Protein AF-W4KBK8-F1 (afdb_monomer_lite)

Structure (mmCIF, N/CA/C/O backbone):
data_AF-W4KBK8-F1
#
_entry.id   AF-W4KBK8-F1
#
loop_
_atom_site.group_PDB
_atom_site.id
_atom_site.type_symbol
_atom_site.label_atom_id
_atom_site.label_alt_id
_atom_site.label_comp_id
_atom_site.label_asym_id
_atom_si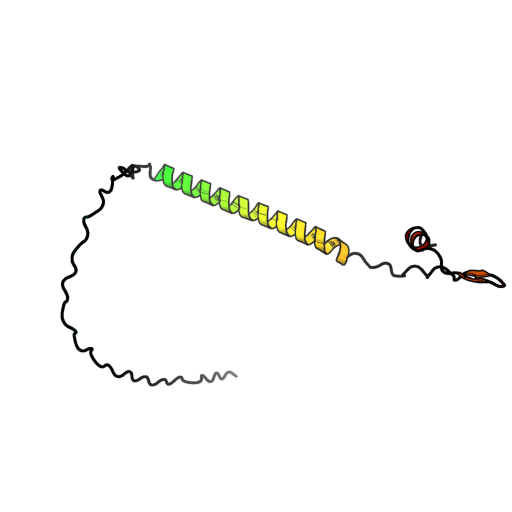te.label_entity_id
_atom_site.label_seq_id
_atom_site.pdbx_PDB_ins_code
_atom_site.Cartn_x
_atom_site.Cartn_y
_atom_site.Cartn_z
_atom_site.occupancy
_atom_site.B_iso_or_equiv
_atom_site.auth_seq_id
_atom_site.auth_comp_id
_atom_site.auth_asym_id
_atom_site.auth_atom_id
_atom_site.pdbx_PDB_model_num
ATOM 1 N N . MET A 1 1 ? 28.903 -45.517 12.005 1.00 37.31 1 MET A N 1
ATOM 2 C CA . MET A 1 1 ? 29.146 -46.141 10.687 1.00 37.31 1 MET A CA 1
ATOM 3 C C . MET A 1 1 ? 28.003 -45.748 9.761 1.00 37.31 1 MET A C 1
ATOM 5 O O . MET A 1 1 ? 26.885 -45.644 10.242 1.00 37.31 1 MET A O 1
ATOM 9 N N . SER A 1 2 ? 28.321 -45.433 8.504 1.00 48.19 2 SER A N 1
ATOM 10 C CA . SER A 1 2 ? 27.417 -44.955 7.443 1.00 48.19 2 SER A CA 1
ATOM 11 C C . SER A 1 2 ? 26.632 -46.106 6.807 1.00 48.19 2 SER A C 1
ATOM 13 O O . SER A 1 2 ? 27.195 -47.192 6.684 1.00 48.19 2 SER A O 1
ATOM 15 N N . SER A 1 3 ? 25.398 -45.864 6.353 1.00 46.97 3 SER A N 1
ATOM 16 C CA . SER A 1 3 ? 24.801 -46.549 5.194 1.00 46.97 3 SER A CA 1
ATOM 17 C C . SER A 1 3 ? 23.663 -45.703 4.619 1.00 46.97 3 SER A C 1
ATOM 19 O O . SER A 1 3 ? 22.635 -45.501 5.258 1.00 46.97 3 SER A O 1
ATOM 21 N N . ASN A 1 4 ? 23.905 -45.193 3.413 1.00 51.00 4 ASN A N 1
ATOM 22 C CA . ASN A 1 4 ? 22.912 -44.637 2.504 1.00 51.00 4 ASN A CA 1
ATOM 23 C C . ASN A 1 4 ? 22.228 -45.806 1.786 1.00 51.00 4 ASN A C 1
ATOM 25 O O . ASN A 1 4 ? 22.931 -46.703 1.324 1.00 51.00 4 ASN A O 1
ATOM 29 N N . GLU A 1 5 ? 20.911 -45.765 1.608 1.00 51.16 5 GLU A N 1
ATOM 30 C CA . GLU A 1 5 ? 20.229 -46.651 0.663 1.00 51.16 5 GLU A CA 1
ATOM 31 C C . GLU A 1 5 ? 19.308 -45.813 -0.229 1.00 51.16 5 GLU A C 1
ATOM 33 O O . GLU A 1 5 ? 18.367 -45.164 0.224 1.00 51.16 5 GLU A O 1
ATOM 38 N N . SER A 1 6 ? 19.682 -45.747 -1.504 1.00 52.47 6 SER A N 1
ATOM 39 C CA . SER A 1 6 ? 19.002 -45.035 -2.580 1.00 52.47 6 SER A CA 1
ATOM 40 C C . SER A 1 6 ? 17.890 -45.900 -3.169 1.00 52.47 6 SER A C 1
ATOM 42 O O . SER A 1 6 ? 18.150 -47.036 -3.566 1.00 52.47 6 SER A O 1
ATOM 44 N N . ILE A 1 7 ? 16.686 -45.352 -3.313 1.00 49.53 7 ILE A N 1
ATOM 45 C CA . ILE A 1 7 ? 15.580 -46.023 -4.005 1.00 49.53 7 ILE A CA 1
ATOM 46 C C . ILE A 1 7 ? 15.710 -45.743 -5.510 1.00 49.53 7 ILE A C 1
ATOM 48 O O . ILE A 1 7 ? 15.639 -44.595 -5.946 1.00 49.53 7 ILE A O 1
ATOM 52 N N . TYR A 1 8 ? 15.946 -46.802 -6.286 1.00 55.31 8 TYR A N 1
ATOM 53 C CA . TYR A 1 8 ? 16.040 -46.787 -7.748 1.00 55.31 8 TYR A CA 1
ATOM 54 C C . TYR A 1 8 ? 14.688 -46.453 -8.407 1.00 55.31 8 TYR A C 1
ATOM 56 O O . TYR A 1 8 ? 13.649 -46.992 -8.030 1.00 55.31 8 TYR A O 1
ATOM 64 N N . LEU A 1 9 ? 14.738 -45.589 -9.424 1.00 51.69 9 LEU A N 1
ATOM 65 C CA . LEU A 1 9 ? 13.655 -45.251 -10.355 1.00 51.69 9 LEU A CA 1
ATOM 66 C C . LEU A 1 9 ? 13.517 -46.325 -11.448 1.00 51.69 9 LEU A C 1
ATOM 68 O O . LEU A 1 9 ? 14.526 -46.820 -11.948 1.00 51.69 9 LEU A O 1
ATOM 72 N N . SER A 1 10 ? 12.293 -46.604 -11.901 1.00 41.91 10 SER A N 1
ATOM 73 C CA . SER A 1 10 ? 12.052 -47.224 -13.211 1.00 41.91 10 SER A CA 1
ATOM 74 C C . SER A 1 10 ? 10.708 -46.747 -13.774 1.00 41.91 10 SER A C 1
ATOM 76 O O . SER A 1 10 ? 9.669 -46.945 -13.146 1.00 41.91 10 SER A O 1
ATOM 78 N N . SER A 1 11 ? 10.754 -46.075 -14.928 1.00 54.38 11 SER A N 1
ATOM 79 C CA . SER A 1 11 ? 9.610 -45.550 -15.682 1.00 54.38 11 SER A CA 1
ATOM 80 C C . SER A 1 11 ? 9.618 -46.192 -17.068 1.00 54.38 11 SER A C 1
ATOM 82 O O . SER A 1 11 ? 10.661 -46.180 -17.720 1.00 54.38 11 SER A O 1
ATOM 84 N N . GLU A 1 12 ? 8.480 -46.704 -17.532 1.00 48.22 12 GLU A N 1
ATOM 85 C CA . GLU A 1 12 ? 8.320 -47.239 -18.889 1.00 48.22 12 GLU A CA 1
ATOM 86 C C . GLU A 1 12 ? 7.182 -46.487 -19.593 1.00 48.22 12 GLU A C 1
ATOM 88 O O . GLU A 1 12 ? 6.063 -46.423 -19.085 1.00 48.22 12 GLU A O 1
ATOM 93 N N . ASP A 1 13 ? 7.507 -45.860 -20.725 1.00 46.72 13 ASP A N 1
ATOM 94 C CA . ASP A 1 13 ? 6.678 -44.913 -21.475 1.00 46.72 13 ASP A CA 1
ATOM 95 C C . ASP A 1 13 ? 6.488 -45.453 -22.902 1.00 46.72 13 ASP A C 1
ATOM 97 O O . ASP A 1 13 ? 7.465 -45.764 -23.585 1.00 46.72 13 ASP A O 1
ATOM 101 N N . THR A 1 14 ? 5.243 -45.617 -23.359 1.00 44.94 14 THR A N 1
ATOM 102 C CA . THR A 1 14 ? 4.941 -46.074 -24.729 1.00 44.94 14 THR A CA 1
ATOM 103 C C . THR A 1 14 ? 3.816 -45.236 -25.338 1.00 44.94 14 THR A C 1
ATOM 105 O O . THR A 1 14 ? 2.634 -45.467 -25.096 1.00 44.94 14 THR A O 1
ATOM 108 N N . LEU A 1 15 ? 4.189 -44.251 -26.161 1.00 45.56 15 LEU A N 1
ATOM 109 C CA . LEU A 1 15 ? 3.269 -43.471 -26.994 1.00 45.56 15 LEU A CA 1
ATOM 110 C C . LEU A 1 15 ? 3.151 -44.104 -28.390 1.00 45.56 15 LEU A C 1
ATOM 112 O O . LEU A 1 15 ? 4.155 -44.340 -29.058 1.00 45.56 15 LEU A O 1
ATOM 116 N N . VAL A 1 16 ? 1.918 -44.364 -28.839 1.00 43.19 16 VAL A N 1
ATOM 117 C CA . VAL A 1 16 ? 1.602 -44.857 -30.192 1.00 43.19 16 VAL A CA 1
ATOM 118 C C . VAL A 1 16 ? 1.097 -43.695 -31.052 1.00 43.19 16 VAL A C 1
ATOM 120 O O . VAL A 1 16 ? 0.101 -43.057 -30.719 1.00 43.19 16 VAL A O 1
ATOM 123 N N . GLU A 1 17 ? 1.772 -43.447 -32.172 1.00 49.34 17 GLU A N 1
ATOM 124 C CA . GLU A 1 17 ? 1.491 -42.390 -33.151 1.00 49.34 17 GLU A CA 1
ATOM 125 C C . GLU A 1 17 ? 0.520 -42.892 -34.244 1.00 49.34 17 GLU A C 1
ATOM 127 O O . GLU A 1 17 ? 0.642 -44.023 -34.722 1.00 49.34 17 GLU A O 1
ATOM 132 N N . ARG A 1 18 ? -0.454 -42.071 -34.667 1.00 44.78 18 ARG A N 1
ATOM 133 C CA . ARG A 1 18 ? -1.256 -42.308 -35.887 1.00 44.78 18 ARG A CA 1
ATOM 134 C C . ARG A 1 18 ? -1.380 -41.013 -36.710 1.00 44.78 18 ARG A C 1
ATOM 136 O O . ARG A 1 18 ? -1.599 -39.966 -36.105 1.00 44.78 18 ARG A O 1
ATOM 143 N N . PRO A 1 19 ? -1.277 -41.067 -38.054 1.00 48.09 19 PRO A N 1
ATOM 144 C CA . PRO A 1 19 ? -1.304 -39.881 -38.916 1.00 48.09 19 PRO A CA 1
ATOM 145 C C . PRO A 1 19 ? -2.728 -39.471 -39.353 1.00 48.09 19 PRO A C 1
ATOM 147 O O . PRO A 1 19 ? -3.633 -40.303 -39.411 1.00 48.09 19 PRO A O 1
ATOM 150 N N . TYR A 1 20 ? -2.905 -38.176 -39.646 1.00 40.84 20 TYR A N 1
ATOM 151 C CA . TYR A 1 20 ? -4.163 -37.508 -40.022 1.00 40.84 20 TYR A CA 1
ATOM 152 C C . TYR A 1 20 ? -4.517 -37.695 -41.515 1.00 40.84 20 TYR A C 1
ATOM 154 O O . TYR A 1 20 ? -3.640 -37.599 -42.368 1.00 40.84 20 TYR A O 1
ATOM 162 N N . GLU A 1 21 ? -5.802 -37.903 -41.827 1.00 53.12 21 GLU A N 1
ATOM 163 C CA . GLU A 1 21 ? -6.367 -37.892 -43.192 1.00 53.12 21 GLU A CA 1
ATOM 164 C C . GLU A 1 21 ? -6.707 -36.447 -43.629 1.00 53.12 21 GLU A C 1
ATOM 166 O O . GLU A 1 21 ? -7.231 -35.655 -42.844 1.00 53.12 21 GLU A O 1
ATOM 171 N N . GLU A 1 22 ? -6.395 -36.102 -44.881 1.00 50.75 22 GLU A N 1
ATOM 172 C CA . GLU A 1 22 ? -6.391 -34.749 -45.464 1.00 50.75 22 GLU A CA 1
ATOM 173 C C . GLU A 1 22 ? -7.768 -34.364 -46.072 1.00 50.75 22 GLU A C 1
ATOM 175 O O . GLU A 1 22 ? -8.340 -35.118 -46.858 1.00 50.75 22 GLU A O 1
ATOM 180 N N . THR A 1 23 ? -8.327 -33.189 -45.734 1.00 50.38 23 THR A N 1
ATOM 181 C CA . THR A 1 23 ? -9.603 -32.660 -46.295 1.00 50.38 23 THR A CA 1
ATOM 182 C C . THR A 1 23 ? -9.401 -31.655 -47.448 1.00 50.38 23 THR A C 1
ATOM 184 O O . THR A 1 23 ? -8.433 -30.897 -47.416 1.00 50.38 23 THR A O 1
ATOM 187 N N . PRO A 1 24 ? -10.318 -31.580 -48.446 1.00 49.59 24 PRO A N 1
ATOM 188 C CA . PRO A 1 24 ? -10.090 -30.885 -49.718 1.00 49.59 24 PRO A CA 1
ATOM 189 C C . PRO A 1 24 ? -10.300 -29.359 -49.664 1.00 49.59 24 PRO A C 1
ATOM 191 O O . PRO A 1 24 ? -11.188 -28.847 -48.985 1.00 49.59 24 PRO A O 1
ATOM 194 N N . SER A 1 25 ? -9.472 -28.657 -50.445 1.00 52.62 25 SER A N 1
ATOM 195 C CA . SER A 1 25 ? -9.306 -27.198 -50.517 1.00 52.62 25 SER A CA 1
ATOM 196 C C . SER A 1 25 ? -10.540 -26.446 -51.046 1.00 52.62 25 SER A C 1
ATOM 198 O O . SER A 1 25 ? -10.953 -26.642 -52.189 1.00 52.62 25 SER A O 1
ATOM 200 N N . ILE A 1 26 ? -11.093 -25.538 -50.232 1.00 55.69 26 ILE A N 1
ATOM 201 C CA . ILE A 1 26 ? -11.966 -24.440 -50.676 1.00 55.69 26 ILE A CA 1
ATOM 202 C C . ILE A 1 26 ? -11.086 -23.197 -50.786 1.00 55.69 26 ILE A C 1
ATOM 204 O O . ILE A 1 26 ? -10.548 -22.727 -49.785 1.00 55.69 26 ILE A O 1
ATOM 208 N N . GLU A 1 27 ? -10.933 -22.678 -52.001 1.00 63.28 27 GLU A N 1
ATOM 209 C CA . GLU A 1 27 ? -10.125 -21.491 -52.274 1.00 63.28 27 GLU A CA 1
ATOM 210 C C . GLU A 1 27 ? -10.815 -20.243 -51.681 1.00 63.28 27 GLU A C 1
ATOM 212 O O . GLU A 1 27 ? -11.944 -19.920 -52.070 1.00 63.28 27 GLU A O 1
ATOM 217 N N . PRO A 1 28 ? -10.208 -19.543 -50.704 1.00 57.28 28 PRO A N 1
ATOM 218 C CA . PRO A 1 28 ? -10.857 -18.409 -50.066 1.00 57.28 28 PRO A CA 1
ATOM 219 C C . PRO A 1 28 ? -10.701 -17.148 -50.926 1.00 57.28 28 PRO A C 1
ATOM 221 O O . PRO A 1 28 ? -9.596 -16.718 -51.248 1.00 57.28 28 PRO A O 1
ATOM 224 N N . SER A 1 29 ? -11.827 -16.515 -51.262 1.00 56.66 29 SER A N 1
ATOM 225 C CA . SER A 1 29 ? -11.864 -15.200 -51.911 1.00 56.66 29 SER A CA 1
ATOM 226 C C . SER A 1 29 ? -11.229 -14.140 -51.002 1.00 56.66 29 SER A C 1
ATOM 228 O O . SER A 1 29 ? -11.749 -13.853 -49.923 1.00 56.66 29 SER A O 1
ATOM 230 N N . ILE A 1 30 ? -10.120 -13.538 -51.438 1.00 64.75 30 ILE A N 1
ATOM 231 C CA . ILE A 1 30 ? -9.345 -12.576 -50.642 1.00 64.75 30 ILE A CA 1
ATOM 232 C C . ILE A 1 30 ? -10.039 -11.199 -50.659 1.00 64.75 30 ILE A C 1
ATOM 234 O O . ILE A 1 30 ? -10.245 -10.638 -51.738 1.00 64.75 30 ILE A O 1
ATOM 238 N N . PRO A 1 31 ? -10.392 -10.609 -49.502 1.00 63.28 31 PRO A N 1
ATOM 239 C CA . PRO A 1 31 ? -10.896 -9.242 -49.449 1.00 63.28 31 PRO A CA 1
ATOM 240 C C . PRO A 1 31 ? -9.772 -8.229 -49.718 1.00 63.28 31 PRO A C 1
ATOM 242 O O . PRO A 1 31 ? -8.633 -8.408 -49.289 1.00 63.28 31 PRO A O 1
ATOM 245 N N . SER A 1 32 ? -10.108 -7.150 -50.432 1.00 63.28 32 SER A N 1
ATOM 246 C CA . SER A 1 32 ? -9.170 -6.102 -50.858 1.00 63.28 32 SER A CA 1
ATOM 247 C C . SER A 1 32 ? -8.367 -5.541 -49.677 1.00 63.28 32 SER A C 1
ATOM 249 O O . SER A 1 32 ? -8.943 -5.114 -48.676 1.00 63.28 3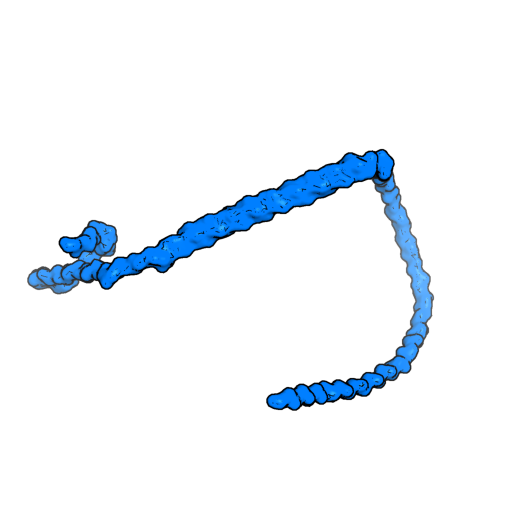2 SER A O 1
ATOM 251 N N . THR A 1 33 ? -7.037 -5.520 -49.801 1.00 69.50 33 THR A N 1
ATOM 252 C CA . THR A 1 33 ? -6.128 -5.079 -48.737 1.00 69.50 33 THR A CA 1
ATOM 253 C C . THR A 1 33 ? -6.345 -3.600 -48.390 1.00 69.50 33 THR A C 1
ATOM 255 O O . THR A 1 33 ? -6.372 -2.750 -49.287 1.00 69.50 33 THR A O 1
ATOM 258 N N . PRO A 1 34 ? -6.496 -3.251 -47.099 1.00 64.88 34 PRO A N 1
ATOM 259 C CA . PRO A 1 34 ? -6.596 -1.861 -46.684 1.00 64.88 34 PRO A CA 1
ATOM 260 C C . PRO A 1 34 ? -5.253 -1.154 -46.911 1.00 64.88 34 PRO A C 1
ATOM 262 O O . PRO A 1 34 ? -4.185 -1.712 -46.660 1.00 64.88 34 PRO A O 1
ATOM 265 N N . LYS A 1 35 ? -5.302 0.091 -47.399 1.00 66.44 35 LYS A N 1
ATOM 266 C CA . LYS A 1 35 ? -4.119 0.931 -47.633 1.00 66.44 35 LYS A CA 1
ATOM 267 C C . LYS A 1 35 ? -3.484 1.293 -46.284 1.00 66.44 35 LYS A C 1
ATOM 269 O O . LYS A 1 35 ? -3.916 2.231 -45.621 1.00 66.44 35 LYS A O 1
ATOM 274 N N . MET A 1 36 ? -2.475 0.532 -45.875 1.00 62.62 36 MET A N 1
ATOM 275 C CA . MET A 1 36 ? -1.667 0.825 -44.693 1.00 62.62 36 MET A CA 1
ATOM 276 C C . MET A 1 36 ? -0.759 2.020 -45.011 1.00 62.62 36 MET A C 1
ATOM 278 O O . MET A 1 36 ? 0.132 1.913 -45.853 1.00 62.62 36 MET A O 1
ATOM 282 N N . SER A 1 37 ? -0.983 3.173 -44.376 1.00 64.88 37 SER A N 1
ATOM 283 C CA . SER A 1 37 ? 0.013 4.246 -44.368 1.00 64.88 37 SER A CA 1
ATOM 284 C C . SER A 1 37 ? 1.171 3.796 -43.483 1.00 64.88 37 SER A C 1
ATOM 286 O O . SER A 1 37 ? 1.017 3.706 -42.265 1.00 64.88 37 SER A O 1
ATOM 288 N N . ILE A 1 38 ? 2.310 3.478 -44.090 1.00 64.00 38 ILE A N 1
ATOM 289 C CA . ILE A 1 38 ? 3.542 3.198 -43.356 1.00 64.00 38 ILE A CA 1
ATOM 290 C C . ILE A 1 38 ? 3.967 4.523 -42.721 1.00 64.00 38 ILE A C 1
ATOM 292 O O . ILE A 1 38 ? 4.392 5.444 -43.415 1.00 64.00 38 ILE A O 1
ATOM 296 N N . VAL A 1 39 ? 3.783 4.645 -41.406 1.00 67.06 39 VAL A N 1
ATOM 297 C CA . VAL A 1 39 ? 4.511 5.647 -40.630 1.00 67.06 39 VAL A CA 1
ATOM 298 C C . VAL A 1 39 ? 5.968 5.227 -40.717 1.00 67.06 39 VAL A C 1
ATOM 300 O O . VAL A 1 39 ? 6.314 4.125 -40.301 1.00 67.06 39 VAL A O 1
ATOM 303 N N . GLU A 1 40 ? 6.788 6.068 -41.337 1.00 64.81 40 GLU A N 1
ATOM 304 C CA . GLU A 1 40 ? 8.222 5.845 -41.467 1.00 64.81 40 GLU A CA 1
ATOM 305 C C . GLU A 1 40 ? 8.810 5.744 -40.056 1.00 64.81 40 GLU A C 1
ATOM 307 O O . GLU A 1 40 ? 8.850 6.716 -39.295 1.00 64.81 40 GLU A O 1
ATOM 312 N N . GLU A 1 41 ? 9.153 4.519 -39.665 1.00 65.25 41 GLU A N 1
ATOM 313 C CA . GLU A 1 41 ? 9.724 4.216 -38.365 1.00 65.25 41 GLU A CA 1
ATOM 314 C C . GLU A 1 41 ? 11.054 4.968 -38.277 1.00 65.25 41 GLU A C 1
ATOM 316 O O . GLU A 1 41 ? 11.973 4.739 -39.069 1.00 65.25 41 GLU A O 1
ATOM 321 N N . ARG A 1 42 ? 11.148 5.941 -37.363 1.00 65.25 42 ARG A N 1
ATOM 322 C CA . ARG A 1 42 ? 12.394 6.682 -37.158 1.00 65.25 42 ARG A CA 1
ATOM 323 C C . ARG A 1 42 ? 13.452 5.686 -36.707 1.00 65.25 42 ARG A C 1
ATOM 325 O O . ARG A 1 42 ? 13.430 5.230 -35.568 1.00 65.25 42 ARG A O 1
ATOM 332 N N . SER A 1 43 ? 14.370 5.362 -37.610 1.00 62.78 43 SER A N 1
ATOM 333 C CA . SER A 1 43 ? 15.533 4.538 -37.309 1.00 62.78 43 SER A CA 1
ATOM 334 C C . SER A 1 43 ? 16.369 5.270 -36.263 1.00 62.78 43 SER A C 1
ATOM 336 O O . SER A 1 43 ? 16.941 6.323 -36.546 1.00 62.78 43 SER A O 1
ATOM 338 N N . VAL A 1 44 ? 16.394 4.751 -35.035 1.00 69.06 44 VAL A N 1
ATOM 339 C CA . VAL A 1 44 ? 17.327 5.226 -34.012 1.00 69.06 44 VAL A CA 1
ATOM 340 C C . VAL A 1 44 ? 18.731 4.875 -34.513 1.00 69.06 44 VAL A C 1
ATOM 342 O O . VAL A 1 44 ? 18.953 3.713 -34.865 1.00 69.06 44 VAL A O 1
ATOM 345 N N . PRO A 1 45 ? 19.668 5.836 -34.614 1.00 68.88 45 PRO A N 1
ATOM 346 C CA . PRO A 1 45 ? 21.034 5.527 -35.009 1.00 68.88 45 PRO A CA 1
ATOM 347 C C . PRO A 1 45 ? 21.611 4.508 -34.026 1.00 68.88 45 PRO A C 1
ATOM 349 O O . PRO A 1 45 ? 21.741 4.792 -32.841 1.00 68.88 45 PRO A O 1
ATOM 352 N N . TRP A 1 46 ? 21.952 3.315 -34.510 1.00 63.16 46 TRP A N 1
ATOM 353 C CA . TRP A 1 46 ? 22.676 2.316 -33.716 1.00 63.16 46 TRP A CA 1
ATOM 354 C C . TRP A 1 46 ? 24.143 2.719 -33.475 1.00 63.16 46 TRP A C 1
ATOM 356 O O . TRP A 1 46 ? 24.844 2.053 -32.719 1.00 63.16 46 TRP A O 1
ATOM 366 N N . ASP A 1 47 ? 24.583 3.827 -34.081 1.00 63.62 47 ASP A N 1
ATOM 367 C CA . ASP A 1 47 ? 25.895 4.458 -33.905 1.00 63.62 47 ASP A CA 1
ATOM 368 C C . ASP A 1 47 ? 25.945 5.393 -32.685 1.00 63.62 47 ASP A C 1
ATOM 370 O O . ASP A 1 47 ? 26.721 6.351 -32.648 1.00 63.62 47 ASP A O 1
ATOM 374 N N . THR A 1 48 ? 25.110 5.157 -31.673 1.00 65.56 48 THR A N 1
ATOM 375 C CA . THR A 1 48 ? 25.342 5.770 -30.366 1.00 65.56 48 THR A CA 1
ATOM 376 C C . THR A 1 48 ? 26.696 5.286 -29.858 1.00 65.56 48 THR A C 1
ATOM 378 O O . THR A 1 48 ? 27.004 4.092 -29.920 1.00 65.56 48 THR A O 1
ATOM 381 N N . ASP A 1 49 ? 27.513 6.216 -29.366 1.00 80.19 49 ASP A N 1
ATOM 382 C CA . ASP A 1 49 ? 28.757 5.908 -28.672 1.00 80.19 49 ASP A CA 1
ATOM 383 C C . ASP A 1 49 ? 28.499 4.777 -27.655 1.00 80.19 49 ASP A C 1
ATOM 385 O O . ASP A 1 49 ? 27.698 4.923 -26.730 1.00 80.19 49 ASP A O 1
ATOM 389 N N . LYS A 1 50 ? 29.152 3.623 -27.852 1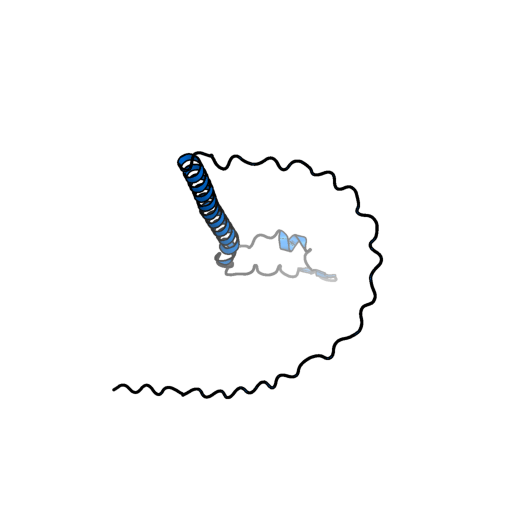.00 79.44 50 LYS A N 1
ATOM 390 C CA . LYS A 1 50 ? 29.010 2.451 -26.973 1.00 79.44 50 LYS A CA 1
ATOM 391 C C . LYS A 1 50 ? 29.367 2.780 -25.526 1.00 79.44 50 LYS A C 1
ATOM 393 O O . LYS A 1 50 ? 28.797 2.184 -24.618 1.00 79.44 50 LYS A O 1
ATOM 398 N N . GLU A 1 51 ? 30.301 3.700 -25.315 1.00 80.69 51 GLU A N 1
ATOM 399 C CA . GLU A 1 51 ? 30.694 4.182 -23.998 1.00 80.69 51 GLU A CA 1
ATOM 400 C C . GLU A 1 51 ? 29.580 5.027 -23.372 1.00 80.69 51 GLU A C 1
ATOM 402 O O . GLU A 1 51 ? 29.234 4.821 -22.211 1.00 80.69 51 GLU A O 1
ATOM 407 N N . GLN A 1 52 ? 28.954 5.915 -24.147 1.00 81.38 52 GLN A N 1
ATOM 408 C CA . GLN A 1 52 ? 27.778 6.662 -23.706 1.00 81.38 52 GLN A CA 1
ATOM 409 C C . GLN A 1 52 ? 26.604 5.730 -23.374 1.00 81.38 52 GLN A C 1
ATOM 411 O O . GLN A 1 52 ? 26.012 5.863 -22.306 1.00 81.38 52 GLN A O 1
ATOM 416 N N . ALA A 1 53 ? 26.305 4.752 -24.231 1.00 82.44 53 ALA A N 1
ATOM 417 C CA . ALA A 1 53 ? 25.239 3.781 -23.986 1.00 82.44 53 ALA A CA 1
ATOM 418 C C . ALA A 1 53 ? 25.508 2.926 -22.733 1.00 82.44 53 ALA A C 1
ATOM 420 O O . ALA A 1 53 ? 24.593 2.656 -21.955 1.00 82.44 53 ALA A O 1
ATOM 421 N N . ALA A 1 54 ? 26.765 2.532 -22.503 1.00 85.19 54 ALA A N 1
ATOM 422 C CA . ALA A 1 54 ? 27.165 1.829 -21.287 1.00 85.19 54 ALA A CA 1
ATOM 423 C C . ALA A 1 54 ? 27.004 2.710 -20.036 1.00 85.19 54 ALA A C 1
ATOM 425 O O . ALA A 1 54 ? 26.488 2.239 -19.024 1.00 85.19 54 ALA A O 1
ATOM 426 N N . ARG A 1 55 ? 27.377 3.992 -20.121 1.00 83.12 55 ARG A N 1
ATOM 427 C CA . ARG A 1 55 ? 27.261 4.961 -19.021 1.00 83.12 55 ARG A CA 1
ATOM 428 C C . ARG A 1 55 ? 25.804 5.232 -18.642 1.00 83.12 55 ARG A C 1
ATOM 430 O O . ARG A 1 55 ? 25.471 5.229 -17.463 1.00 83.12 55 ARG A O 1
ATOM 437 N N . GLU A 1 56 ? 24.931 5.413 -19.630 1.00 84.50 56 GLU A N 1
ATOM 438 C CA . GLU A 1 56 ? 23.490 5.604 -19.413 1.00 84.50 56 GLU A CA 1
ATOM 439 C C . GLU A 1 56 ? 22.839 4.357 -18.794 1.00 84.50 56 GLU A C 1
ATOM 441 O O . GLU A 1 56 ? 21.995 4.469 -17.901 1.00 84.50 56 GLU A O 1
ATOM 446 N N . ALA A 1 57 ? 23.259 3.159 -19.216 1.00 85.12 57 ALA A N 1
ATOM 447 C CA . ALA A 1 57 ? 22.793 1.908 -18.624 1.00 85.12 57 ALA A CA 1
ATOM 448 C C . ALA A 1 57 ? 23.254 1.751 -17.163 1.00 85.12 57 ALA A C 1
ATOM 450 O O . ALA A 1 57 ? 22.459 1.358 -16.307 1.00 85.12 57 ALA A O 1
ATOM 451 N N . GLU A 1 58 ? 24.510 2.087 -16.862 1.00 87.88 58 GLU A N 1
ATOM 452 C CA . GLU A 1 58 ? 25.065 2.048 -15.506 1.00 87.88 58 GLU A CA 1
ATOM 453 C C . GLU A 1 58 ? 24.383 3.062 -14.575 1.00 87.88 58 GLU A C 1
ATOM 455 O O . GLU A 1 58 ? 24.020 2.721 -13.444 1.00 87.88 58 GLU A O 1
ATOM 460 N N . GLU A 1 59 ? 24.136 4.285 -15.051 1.00 87.06 59 GLU A N 1
ATOM 461 C CA . GLU A 1 59 ? 23.418 5.315 -14.295 1.00 87.06 59 GLU A CA 1
ATOM 462 C C . GLU A 1 59 ? 21.959 4.906 -14.041 1.00 87.06 59 GLU A C 1
ATOM 464 O O . GLU A 1 59 ? 21.464 5.009 -12.915 1.00 87.06 59 GLU A O 1
ATOM 469 N N . GLY A 1 60 ? 21.278 4.369 -15.059 1.00 88.19 60 GLY A N 1
ATOM 470 C CA . GLY A 1 60 ? 19.912 3.865 -14.935 1.00 88.19 60 GLY A CA 1
ATOM 471 C C . GLY A 1 60 ? 19.797 2.720 -13.928 1.00 88.19 60 GLY A C 1
ATOM 472 O O . GLY A 1 60 ? 18.884 2.710 -13.097 1.00 88.19 60 GLY A O 1
ATOM 473 N N . PHE A 1 61 ? 20.751 1.787 -13.952 1.00 89.12 61 PHE A N 1
ATOM 474 C CA . PHE A 1 61 ? 20.799 0.674 -13.009 1.00 89.12 61 PHE A CA 1
ATOM 475 C C . PHE A 1 61 ? 21.109 1.142 -11.581 1.00 89.12 61 PHE A C 1
ATOM 477 O O . PHE A 1 61 ? 20.429 0.739 -10.637 1.00 89.12 61 PHE A O 1
ATOM 484 N N . SER A 1 62 ? 22.065 2.059 -11.419 1.00 87.81 62 SER A N 1
ATOM 485 C CA . SER A 1 62 ? 22.413 2.643 -10.117 1.00 87.81 62 SER A CA 1
ATOM 486 C C . SER A 1 62 ? 21.231 3.385 -9.494 1.00 87.81 62 SER A C 1
ATOM 488 O O . SER A 1 62 ? 20.928 3.199 -8.316 1.00 87.81 62 SER A O 1
ATOM 490 N N . LYS A 1 63 ? 20.497 4.164 -10.297 1.00 88.12 63 LYS A N 1
ATOM 491 C CA . LYS A 1 63 ? 19.279 4.861 -9.864 1.00 88.12 63 LYS A CA 1
ATOM 492 C C . LYS A 1 63 ? 18.180 3.895 -9.419 1.00 88.12 63 LYS A C 1
ATOM 494 O O . LYS A 1 63 ? 17.477 4.171 -8.449 1.00 88.12 63 LYS A O 1
ATOM 499 N N . TYR A 1 64 ? 18.019 2.773 -10.121 1.00 87.50 64 TYR A N 1
ATOM 500 C CA . TYR A 1 64 ? 17.071 1.731 -9.731 1.00 87.50 64 TYR A CA 1
ATOM 501 C C . TYR A 1 64 ? 17.446 1.104 -8.378 1.00 87.50 64 TYR A C 1
ATOM 503 O O . TYR A 1 64 ? 16.592 1.005 -7.498 1.00 87.50 64 TYR A O 1
ATOM 511 N N . LEU A 1 65 ? 18.723 0.759 -8.177 1.00 87.94 65 LEU A N 1
ATOM 512 C CA . LEU A 1 65 ? 19.215 0.221 -6.903 1.00 87.94 65 LEU A CA 1
ATOM 513 C C . LEU A 1 65 ? 19.059 1.214 -5.743 1.00 87.94 65 LEU A C 1
ATOM 515 O O . LEU A 1 65 ? 18.651 0.825 -4.652 1.00 87.94 65 LEU A O 1
ATOM 519 N N . GLU A 1 66 ? 19.327 2.500 -5.974 1.00 88.50 66 GLU A N 1
ATOM 520 C CA . GLU A 1 66 ? 19.116 3.549 -4.968 1.00 88.50 66 GLU A CA 1
ATOM 521 C C . GLU A 1 66 ? 17.629 3.691 -4.590 1.00 88.50 66 GLU A C 1
ATOM 523 O O . GLU A 1 66 ? 17.292 3.971 -3.437 1.00 88.50 66 GLU A O 1
ATOM 528 N N . GLY A 1 67 ? 16.725 3.490 -5.554 1.00 87.50 67 GLY A N 1
ATOM 529 C CA . GLY A 1 67 ? 15.284 3.440 -5.310 1.00 87.50 67 GLY A CA 1
ATOM 530 C C . GLY A 1 67 ? 14.881 2.283 -4.394 1.00 87.50 67 GLY A C 1
ATOM 531 O O . GLY A 1 67 ? 14.083 2.490 -3.482 1.00 87.50 67 GLY A O 1
ATOM 532 N N . LEU A 1 68 ? 15.481 1.103 -4.582 1.00 89.44 68 LEU A N 1
ATOM 533 C CA . LEU A 1 68 ? 15.203 -0.073 -3.753 1.00 89.44 68 LEU A CA 1
ATOM 534 C C . LEU A 1 68 ? 15.591 0.130 -2.279 1.00 89.44 68 LEU A C 1
ATOM 536 O O . LEU A 1 68 ? 14.772 -0.170 -1.416 1.00 89.44 68 LEU A O 1
ATOM 540 N N . ASP A 1 69 ? 16.768 0.698 -1.975 1.00 86.56 69 ASP A N 1
ATOM 541 C CA . ASP A 1 69 ? 17.183 0.979 -0.578 1.00 86.56 69 ASP A CA 1
ATOM 542 C C . ASP A 1 69 ? 16.236 1.986 0.104 1.00 86.56 69 ASP A C 1
ATOM 544 O O . ASP A 1 69 ? 15.881 1.854 1.277 1.00 86.56 69 ASP A O 1
ATOM 548 N N . LYS A 1 70 ? 15.761 2.994 -0.640 1.00 88.31 70 LYS A N 1
ATOM 549 C CA . LYS A 1 70 ? 14.785 3.968 -0.121 1.00 88.31 70 LYS A CA 1
ATOM 550 C C . LYS A 1 70 ? 13.436 3.320 0.180 1.00 88.31 70 LYS A C 1
ATOM 552 O O . LYS A 1 70 ? 12.837 3.627 1.214 1.00 88.31 70 LYS A O 1
ATOM 557 N N . ASP A 1 71 ? 12.960 2.454 -0.708 1.00 91.00 71 ASP A N 1
ATOM 558 C CA . ASP A 1 71 ? 11.695 1.749 -0.522 1.00 91.00 71 ASP A CA 1
ATOM 559 C C . ASP A 1 71 ? 11.772 0.743 0.632 1.00 91.00 71 ASP A C 1
ATOM 561 O O . ASP A 1 71 ? 10.846 0.702 1.442 1.00 91.00 71 ASP A O 1
ATOM 565 N N . GLU A 1 72 ? 12.881 0.014 0.780 1.00 91.69 72 GLU A N 1
ATOM 566 C CA . GLU A 1 72 ? 13.123 -0.895 1.910 1.00 91.69 72 GLU A CA 1
ATOM 567 C C . GLU A 1 72 ? 13.062 -0.144 3.246 1.00 91.69 72 GLU A C 1
ATOM 569 O O . GLU A 1 72 ? 12.241 -0.466 4.106 1.00 91.69 72 GLU A O 1
ATOM 574 N N . ARG A 1 73 ? 13.810 0.960 3.383 1.00 89.31 73 ARG A N 1
ATOM 575 C CA . ARG A 1 73 ? 13.771 1.797 4.597 1.00 89.31 73 ARG A CA 1
ATOM 576 C C . ARG A 1 73 ? 12.378 2.332 4.905 1.00 89.31 73 ARG A C 1
ATOM 578 O O . ARG A 1 73 ? 11.983 2.419 6.069 1.00 89.31 73 ARG A O 1
ATOM 585 N N . ARG A 1 74 ? 11.622 2.716 3.873 1.00 91.94 74 ARG A N 1
ATOM 586 C CA . ARG A 1 74 ? 10.246 3.194 4.035 1.00 91.94 74 ARG A CA 1
ATOM 587 C C . ARG A 1 74 ? 9.326 2.077 4.527 1.00 91.94 74 ARG A C 1
ATOM 589 O O . ARG A 1 74 ? 8.454 2.340 5.358 1.00 91.94 74 ARG A O 1
ATOM 596 N N . GLN A 1 75 ? 9.496 0.858 4.019 1.00 93.06 75 GLN A N 1
ATOM 597 C CA . GLN A 1 75 ? 8.734 -0.300 4.478 1.00 93.06 75 GLN A CA 1
ATOM 598 C C . GLN A 1 75 ? 9.076 -0.659 5.922 1.00 93.06 75 GLN A C 1
ATOM 600 O O . GLN A 1 75 ? 8.157 -0.811 6.727 1.00 93.06 75 GLN A O 1
ATOM 605 N N . ASP A 1 76 ? 10.356 -0.678 6.283 1.00 92.94 76 ASP A N 1
ATOM 606 C CA . ASP A 1 76 ? 10.799 -0.925 7.655 1.00 92.94 76 ASP A CA 1
ATOM 607 C C . ASP A 1 76 ? 10.236 0.105 8.636 1.00 92.94 76 ASP A C 1
ATOM 609 O O . ASP A 1 76 ? 9.734 -0.246 9.707 1.00 92.94 76 ASP A O 1
ATOM 613 N N . GLU A 1 77 ? 10.246 1.391 8.270 1.00 92.56 77 GLU A N 1
ATOM 614 C CA . GLU A 1 77 ? 9.662 2.428 9.115 1.00 92.56 77 GLU A CA 1
ATOM 615 C C . GLU A 1 77 ? 8.147 2.246 9.284 1.00 92.56 77 GLU A C 1
ATOM 617 O O . GLU A 1 77 ? 7.617 2.434 10.383 1.00 92.56 77 GLU A O 1
ATOM 622 N N . MET A 1 78 ? 7.445 1.863 8.218 1.00 92.69 78 MET A N 1
ATOM 623 C CA . MET A 1 78 ? 6.007 1.606 8.253 1.00 92.69 78 MET A CA 1
ATOM 624 C C . MET A 1 78 ? 5.672 0.393 9.133 1.00 92.69 78 MET A C 1
ATOM 626 O O . MET A 1 78 ? 4.766 0.482 9.964 1.00 92.69 78 MET A O 1
ATOM 630 N N . ILE A 1 79 ? 6.434 -0.700 9.016 1.00 92.31 79 ILE A N 1
ATOM 631 C CA . ILE A 1 79 ? 6.309 -1.890 9.869 1.00 92.31 79 ILE A CA 1
ATOM 632 C C . ILE A 1 79 ? 6.564 -1.515 11.327 1.00 92.31 79 ILE A C 1
ATOM 634 O O . ILE A 1 79 ? 5.755 -1.859 12.190 1.00 92.31 79 ILE A O 1
ATOM 638 N N . ARG A 1 80 ? 7.636 -0.763 11.607 1.00 91.50 80 ARG A N 1
ATOM 639 C CA . ARG A 1 80 ? 7.979 -0.300 12.957 1.00 91.50 80 ARG A CA 1
ATOM 640 C C . ARG A 1 80 ? 6.839 0.498 13.580 1.00 91.50 80 ARG A C 1
ATOM 642 O O . ARG A 1 80 ? 6.428 0.177 14.687 1.00 91.50 80 ARG A O 1
ATOM 649 N N . ARG A 1 81 ? 6.295 1.492 12.869 1.00 88.38 81 ARG A N 1
ATOM 650 C CA . ARG A 1 81 ? 5.167 2.305 13.362 1.00 88.38 81 ARG A CA 1
ATOM 651 C C . ARG A 1 81 ? 3.926 1.459 13.637 1.00 88.38 81 ARG A C 1
ATOM 653 O O . ARG A 1 81 ? 3.218 1.719 14.600 1.00 88.38 81 ARG A O 1
ATOM 660 N N . LEU A 1 82 ? 3.669 0.448 12.807 1.00 88.00 82 LEU A N 1
ATOM 661 C CA . LEU A 1 82 ? 2.530 -0.446 12.996 1.00 88.00 82 LEU A CA 1
ATOM 662 C C . LEU A 1 82 ? 2.723 -1.383 14.197 1.00 88.00 82 LEU A C 1
ATOM 664 O O . LEU A 1 82 ? 1.748 -1.714 14.857 1.00 88.00 82 LEU A O 1
ATOM 668 N N . THR A 1 83 ? 3.956 -1.813 14.481 1.00 86.12 83 THR A N 1
ATOM 669 C CA . THR A 1 83 ? 4.268 -2.775 15.556 1.00 86.12 83 THR A CA 1
ATOM 670 C C . THR A 1 83 ? 4.645 -2.140 16.894 1.00 86.12 83 THR A C 1
ATOM 672 O O . THR A 1 83 ? 4.568 -2.815 17.920 1.00 86.12 83 THR A O 1
ATOM 675 N N . GLU A 1 84 ? 5.010 -0.858 16.923 1.00 84.69 84 GLU A N 1
ATOM 676 C CA . GLU A 1 84 ? 5.371 -0.126 18.144 1.00 84.69 84 GLU A CA 1
ATOM 677 C C . GLU A 1 84 ? 4.258 -0.185 19.204 1.00 84.69 84 GLU A C 1
ATOM 679 O O . GLU A 1 84 ? 4.527 -0.489 20.368 1.00 84.69 84 GLU A O 1
ATOM 684 N N . ASP A 1 85 ? 2.999 -0.031 18.787 1.00 74.62 85 ASP A N 1
ATOM 685 C CA . ASP A 1 85 ? 1.842 -0.090 19.686 1.00 74.62 85 ASP A CA 1
ATOM 686 C C . ASP A 1 85 ? 1.550 -1.500 20.225 1.00 74.62 85 ASP A C 1
ATOM 688 O O . ASP A 1 85 ? 1.043 -1.637 21.338 1.00 74.62 85 ASP A O 1
ATOM 692 N N . PHE A 1 86 ? 1.909 -2.562 19.495 1.00 76.50 86 PHE A N 1
ATOM 693 C CA . PHE A 1 86 ? 1.718 -3.948 19.952 1.00 76.50 86 PHE A CA 1
ATOM 694 C C . PHE A 1 86 ? 2.752 -4.372 20.993 1.00 76.50 86 PHE A C 1
ATOM 696 O O . PHE A 1 86 ? 2.463 -5.198 21.857 1.00 76.50 86 PHE A O 1
ATOM 703 N N . ASN A 1 87 ? 3.954 -3.799 20.922 1.00 76.06 87 ASN A N 1
ATOM 704 C CA . ASN A 1 87 ? 5.008 -4.032 21.906 1.00 76.06 87 ASN A CA 1
ATOM 705 C C . ASN A 1 87 ? 4.813 -3.200 23.177 1.00 76.06 87 ASN A C 1
ATOM 707 O O . ASN A 1 87 ? 5.508 -3.419 24.174 1.00 76.06 87 ASN A O 1
ATOM 711 N N . ARG A 1 88 ? 3.872 -2.248 23.170 1.00 76.94 88 ARG A N 1
ATOM 712 C CA . ARG A 1 88 ? 3.532 -1.493 24.365 1.00 76.94 88 ARG A CA 1
ATOM 713 C C . ARG A 1 88 ? 2.879 -2.444 25.371 1.00 76.94 88 ARG A C 1
ATOM 715 O O . ARG A 1 88 ? 1.857 -3.057 25.055 1.00 76.94 88 ARG A O 1
ATOM 722 N N . PRO A 1 89 ? 3.420 -2.567 26.597 1.00 78.19 89 PRO A N 1
ATOM 723 C CA . PRO A 1 89 ? 2.779 -3.372 27.619 1.00 78.19 89 PRO A CA 1
ATOM 724 C C . PRO A 1 89 ? 1.357 -2.853 27.820 1.00 78.19 89 PRO A C 1
ATOM 726 O O . PRO A 1 89 ? 1.145 -1.662 28.070 1.00 78.19 89 PRO A O 1
ATOM 729 N N . SER A 1 90 ? 0.384 -3.754 27.673 1.00 75.38 90 SER A N 1
ATOM 730 C CA . SER A 1 90 ? -1.001 -3.435 27.992 1.00 75.38 90 SER A CA 1
ATOM 731 C C . SER A 1 90 ? -1.054 -2.928 29.433 1.00 75.38 90 SER A C 1
ATOM 733 O O . SER A 1 90 ? -0.356 -3.485 30.290 1.00 75.38 90 SER A O 1
ATOM 735 N N . PRO A 1 91 ? -1.848 -1.885 29.729 1.00 74.69 91 PRO A N 1
ATOM 736 C CA . PRO A 1 91 ? -2.050 -1.478 31.107 1.00 74.69 91 PRO A CA 1
ATOM 737 C C . PRO A 1 91 ? -2.484 -2.707 31.910 1.00 74.69 91 PRO A C 1
ATOM 739 O O . PRO A 1 91 ? -3.440 -3.396 31.559 1.00 74.69 91 PRO A O 1
ATOM 742 N N . SER A 1 92 ? -1.741 -3.006 32.976 1.00 72.00 92 SER A N 1
ATOM 743 C CA . SER A 1 92 ? -1.902 -4.219 33.791 1.00 72.00 92 SER A CA 1
ATOM 744 C C . SER A 1 92 ? -3.248 -4.291 34.518 1.00 72.00 92 SER A C 1
ATOM 746 O O . SER A 1 92 ? -3.594 -5.316 35.103 1.00 72.00 92 SER A O 1
ATOM 748 N N . ARG A 1 93 ? -4.023 -3.207 34.472 1.00 69.75 93 ARG A N 1
ATOM 749 C CA . ARG A 1 93 ? -5.380 -3.119 34.985 1.00 69.75 93 ARG A CA 1
ATOM 750 C C . ARG A 1 93 ? -6.270 -2.426 33.971 1.00 69.75 93 ARG A C 1
ATOM 752 O O . ARG A 1 93 ? -6.031 -1.27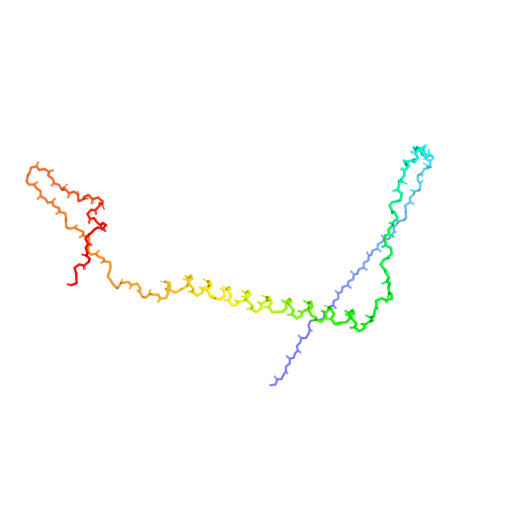6 33.608 1.00 69.75 93 ARG A O 1
ATOM 759 N N . SER A 1 94 ? -7.343 -3.111 33.589 1.00 69.81 94 SER A N 1
ATOM 760 C CA . SER A 1 94 ? -8.526 -2.434 33.078 1.00 69.81 94 SER A CA 1
ATOM 761 C C . SER A 1 94 ? -9.053 -1.490 34.164 1.00 69.81 94 SER A C 1
ATOM 763 O O . SER A 1 94 ? -9.033 -1.869 35.343 1.00 69.81 94 SER A O 1
ATOM 765 N N . PRO A 1 95 ? -9.543 -0.291 33.813 1.00 71.75 95 PRO A N 1
ATOM 766 C CA . PRO A 1 95 ? -10.240 0.542 34.780 1.00 71.75 95 PRO A CA 1
ATOM 767 C C . PRO A 1 95 ? -11.404 -0.253 35.382 1.00 71.75 95 PRO A C 1
ATOM 769 O O . PRO A 1 95 ? -12.104 -0.986 34.679 1.00 71.75 95 PRO A O 1
ATOM 772 N N . SER A 1 96 ? -11.585 -0.139 36.697 1.00 72.50 96 SER A N 1
ATOM 773 C CA . SER A 1 96 ? -12.757 -0.705 37.362 1.00 72.50 96 SER A CA 1
ATOM 774 C C . SER A 1 96 ? -14.022 -0.088 36.755 1.00 72.50 96 SER A C 1
ATOM 776 O O . SER A 1 96 ? -14.029 1.119 36.491 1.00 72.50 96 SER A O 1
ATOM 778 N N . PRO A 1 97 ? -15.094 -0.869 36.531 1.00 75.44 97 PRO A N 1
ATOM 779 C CA . PRO A 1 97 ? -16.343 -0.314 36.029 1.00 75.44 97 PRO A CA 1
ATOM 780 C C . PRO A 1 97 ? -16.877 0.743 37.000 1.00 75.44 97 PRO A C 1
ATOM 782 O O . PRO A 1 97 ? -16.728 0.609 38.219 1.00 75.44 97 PRO A O 1
ATOM 785 N N . LEU A 1 98 ? -17.515 1.784 36.456 1.00 78.19 98 LEU A N 1
ATOM 786 C CA . LEU A 1 98 ? -18.186 2.790 37.274 1.00 78.19 98 LEU A CA 1
ATOM 787 C C . LEU A 1 98 ? -19.215 2.115 38.196 1.00 78.19 98 LEU A C 1
ATOM 789 O O . LEU A 1 98 ? -19.935 1.216 37.745 1.00 78.19 98 LEU A O 1
ATOM 793 N N . PRO A 1 99 ? -19.290 2.524 39.474 1.00 77.75 99 PRO A N 1
ATOM 794 C CA . PRO A 1 99 ? -20.229 1.936 40.415 1.00 77.75 99 PRO A CA 1
ATOM 795 C C . PRO A 1 99 ? -21.670 2.174 39.954 1.00 77.75 99 PRO A C 1
ATOM 797 O O . PRO A 1 99 ? -22.020 3.256 39.482 1.00 77.75 99 PRO A O 1
ATOM 800 N N . LEU A 1 100 ? -22.516 1.158 40.124 1.00 80.31 100 LEU A N 1
ATOM 801 C CA . LEU A 1 100 ? -23.948 1.281 39.868 1.00 80.31 100 LEU A CA 1
ATOM 802 C C . LEU A 1 100 ? -24.582 2.177 40.932 1.00 80.31 100 LEU A C 1
ATOM 804 O O . LEU A 1 100 ? -24.453 1.919 42.131 1.00 80.31 100 LEU A O 1
ATOM 808 N N . ILE A 1 101 ? -25.294 3.211 40.493 1.00 80.44 101 ILE A N 1
ATOM 809 C CA . ILE A 1 101 ? -25.996 4.128 41.388 1.00 80.44 101 ILE A CA 1
ATOM 810 C C . ILE A 1 101 ? -27.364 3.515 41.698 1.00 80.44 101 ILE A C 1
ATOM 812 O O . ILE A 1 101 ? -28.135 3.199 40.791 1.00 80.44 101 ILE A O 1
ATOM 816 N N . ARG A 1 102 ? -27.667 3.322 42.986 1.00 78.00 102 ARG A N 1
ATOM 817 C CA . ARG A 1 102 ? -29.004 2.926 43.447 1.00 78.00 102 ARG A CA 1
ATOM 818 C C . ARG A 1 102 ? -29.699 4.132 44.052 1.00 78.00 102 ARG A C 1
ATOM 820 O O . ARG A 1 102 ? -29.152 4.766 44.950 1.00 78.00 102 ARG A O 1
ATOM 827 N N . THR A 1 103 ? -30.918 4.386 43.604 1.00 75.81 103 THR A N 1
ATOM 828 C CA . THR A 1 103 ? -31.765 5.459 44.129 1.00 75.81 103 THR A CA 1
ATOM 829 C C . THR A 1 103 ? -33.057 4.847 44.646 1.00 75.81 103 THR A C 1
ATOM 831 O O . THR A 1 103 ? -33.684 4.028 43.963 1.00 75.81 103 THR A O 1
ATOM 834 N N . GLU A 1 104 ? -33.454 5.208 45.867 1.00 77.75 104 GLU A N 1
ATOM 835 C CA . GLU A 1 104 ? -34.685 4.691 46.467 1.00 77.75 104 GLU A CA 1
ATOM 836 C C . GLU A 1 104 ? -35.892 5.017 45.574 1.00 77.75 104 GLU A C 1
ATOM 838 O O . GLU A 1 104 ? -36.028 6.121 45.049 1.00 77.75 104 GLU A O 1
ATOM 843 N N . GLY A 1 105 ? -36.730 4.010 45.320 1.00 73.69 105 GLY A N 1
ATOM 844 C CA . GLY A 1 105 ? -37.926 4.133 44.480 1.00 73.69 105 GLY A CA 1
ATOM 845 C C . GLY A 1 105 ? -37.700 4.168 42.961 1.00 73.69 105 GLY A C 1
ATOM 846 O O . GLY A 1 105 ? -38.680 4.068 42.230 1.00 73.69 105 GLY A O 1
ATOM 847 N N . THR A 1 106 ? -36.454 4.258 42.469 1.00 76.06 106 THR A N 1
ATOM 848 C CA . THR A 1 106 ? -36.164 4.457 41.026 1.00 76.06 106 THR A CA 1
ATOM 849 C C . THR A 1 106 ? -35.418 3.280 40.377 1.00 76.06 106 THR A C 1
ATOM 851 O O . THR A 1 106 ? -35.447 3.118 39.161 1.00 76.06 106 THR A O 1
ATOM 854 N N . GLY A 1 107 ? -34.792 2.411 41.179 1.00 79.56 107 GLY A N 1
ATOM 855 C CA . GLY A 1 107 ? -34.074 1.229 40.689 1.00 79.56 107 GLY A CA 1
ATOM 856 C C . GLY A 1 107 ? -32.572 1.464 40.493 1.00 79.56 107 GLY A C 1
ATOM 857 O O . GLY A 1 107 ? -31.963 2.265 41.202 1.00 79.56 107 GLY A O 1
ATOM 858 N N . ILE A 1 108 ? -31.955 0.694 39.589 1.00 82.50 108 ILE A N 1
ATOM 859 C CA . ILE A 1 108 ? -30.529 0.809 39.239 1.00 82.50 108 ILE A CA 1
ATOM 860 C C . ILE A 1 108 ? -30.397 1.823 38.104 1.00 82.50 108 ILE A C 1
ATOM 862 O O . ILE A 1 108 ? -30.988 1.630 37.044 1.00 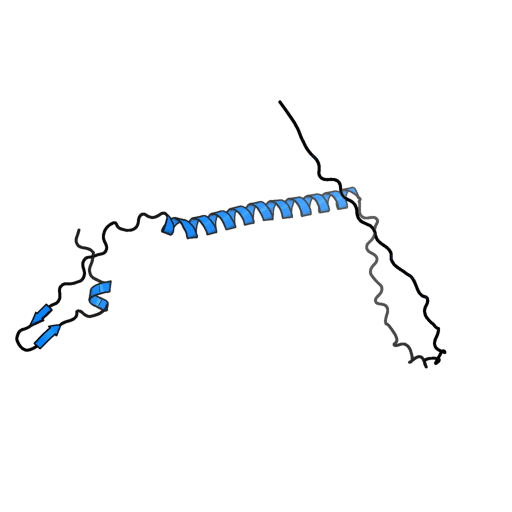82.50 108 ILE A O 1
ATOM 866 N N . ILE A 1 109 ? -29.601 2.869 38.315 1.00 82.19 109 ILE A N 1
ATOM 867 C CA . ILE A 1 109 ? -29.265 3.844 37.279 1.00 82.19 109 ILE A CA 1
ATOM 868 C C . ILE A 1 109 ? -27.930 3.439 36.655 1.00 82.19 109 ILE A C 1
ATOM 870 O O . ILE A 1 109 ? -26.911 3.330 37.344 1.00 82.19 109 ILE A O 1
ATOM 874 N N . PHE A 1 110 ? -27.948 3.219 35.341 1.00 80.19 110 PHE A N 1
ATOM 875 C CA . PHE A 1 110 ? -26.737 3.044 34.551 1.00 80.19 110 PHE A CA 1
ATOM 876 C C . PHE A 1 110 ? -26.165 4.425 34.202 1.00 80.19 110 PHE A C 1
ATOM 878 O O . PHE A 1 110 ? -26.920 5.272 33.726 1.00 80.19 110 PHE A O 1
ATOM 885 N N . PRO A 1 111 ? -24.866 4.672 34.439 1.00 76.75 111 PRO A N 1
ATOM 886 C CA . PRO A 1 111 ? -24.205 5.889 33.979 1.00 76.75 111 PRO A CA 1
ATOM 887 C C . PRO A 1 111 ? -24.293 6.027 32.454 1.00 76.75 111 PRO A C 1
ATOM 889 O O . PRO A 1 111 ? -24.273 5.024 31.734 1.00 76.75 111 PRO A O 1
ATOM 892 N N . ASP A 1 112 ? -24.334 7.264 31.960 1.00 78.50 112 ASP A N 1
ATOM 893 C CA . ASP A 1 112 ? -24.327 7.526 30.523 1.00 78.50 112 ASP A CA 1
ATOM 894 C C . ASP A 1 112 ? -23.011 7.069 29.881 1.00 78.50 112 ASP A C 1
ATOM 896 O O . ASP A 1 112 ? -21.936 7.085 30.488 1.00 78.50 112 ASP A O 1
ATOM 900 N N . ARG A 1 113 ? -23.079 6.691 28.598 1.00 72.50 113 ARG A N 1
ATOM 901 C CA . ARG A 1 113 ? -21.914 6.208 27.828 1.00 72.50 113 ARG A CA 1
ATOM 902 C C . ARG A 1 113 ? -20.731 7.183 27.858 1.00 72.50 113 ARG A C 1
ATOM 904 O O . ARG A 1 113 ? -19.581 6.765 27.824 1.00 72.50 113 ARG A O 1
ATOM 911 N N . GLU A 1 114 ? -21.018 8.479 27.924 1.00 76.81 114 GLU A N 1
ATOM 912 C CA . GLU A 1 114 ? -20.018 9.547 27.915 1.00 76.81 114 GLU A CA 1
ATOM 913 C C . GLU A 1 114 ? -19.263 9.601 29.249 1.00 76.81 114 GLU A C 1
ATOM 915 O O . GLU A 1 114 ? -18.072 9.905 29.278 1.00 76.81 114 GLU A O 1
ATOM 920 N N . THR A 1 115 ? -19.900 9.192 30.351 1.00 69.12 115 THR A N 1
ATOM 921 C CA . THR A 1 115 ? -19.263 9.110 31.669 1.00 69.12 115 THR A CA 1
ATOM 922 C C . THR A 1 115 ? -18.123 8.087 31.672 1.00 69.12 115 THR A C 1
ATOM 924 O O . THR A 1 115 ? -17.059 8.370 32.215 1.00 69.12 115 THR A O 1
ATOM 927 N N . TYR A 1 116 ? -18.286 6.951 30.984 1.00 64.88 116 TYR A N 1
ATOM 928 C CA . TYR A 1 116 ? -17.243 5.921 30.851 1.00 64.88 116 TYR A CA 1
ATOM 929 C C . TYR A 1 116 ? -16.040 6.356 30.004 1.00 64.88 116 TYR A C 1
ATOM 931 O O . TYR A 1 116 ? -14.940 5.846 30.202 1.00 64.88 116 TYR A O 1
ATOM 939 N N . LEU A 1 117 ? -16.235 7.290 29.070 1.00 67.56 117 LEU A N 1
ATOM 940 C CA . LEU A 1 117 ? -15.174 7.802 28.194 1.00 67.56 117 LEU A CA 1
ATOM 941 C C . LEU A 1 117 ? -14.355 8.926 28.842 1.00 67.56 117 LEU A C 1
ATOM 943 O O . LEU A 1 117 ? -13.269 9.241 28.360 1.00 67.56 117 LEU A O 1
ATOM 947 N N . THR A 1 118 ? -14.869 9.530 29.917 1.00 63.53 118 THR A N 1
ATOM 948 C CA . THR A 1 118 ? -14.310 10.762 30.496 1.00 63.53 118 THR A CA 1
ATOM 949 C C . THR A 1 118 ? -13.707 10.554 31.884 1.00 63.53 118 THR A C 1
ATOM 951 O O . THR A 1 118 ? -12.934 11.393 32.344 1.00 63.53 118 THR A O 1
ATOM 954 N N . THR A 1 119 ? -14.021 9.455 32.580 1.00 59.03 119 THR A N 1
ATOM 955 C CA . THR A 1 119 ? -13.431 9.199 33.899 1.00 59.03 119 THR A CA 1
ATOM 956 C C . THR A 1 119 ? -11.962 8.792 33.789 1.00 59.03 119 THR A C 1
ATOM 958 O O . THR A 1 119 ? -11.674 7.736 33.218 1.00 59.03 119 THR A O 1
ATOM 961 N N . PRO A 1 120 ? -11.023 9.572 34.359 1.00 59.34 120 PRO A N 1
ATOM 962 C CA . PRO A 1 120 ? -9.638 9.146 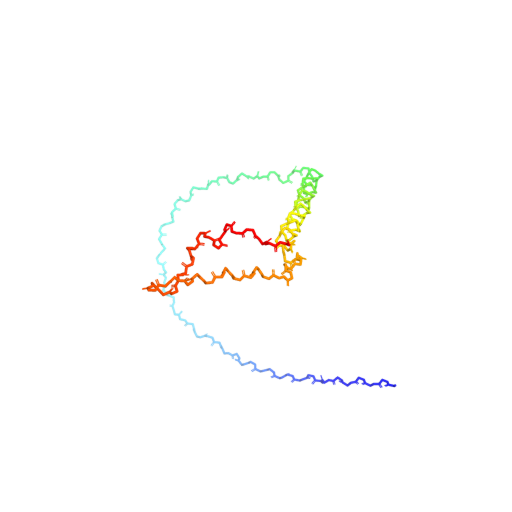34.443 1.00 59.34 120 PRO A CA 1
ATOM 963 C C . PRO A 1 120 ? -9.547 7.929 35.364 1.00 59.34 120 PRO A C 1
ATOM 965 O O . PRO A 1 120 ? -10.215 7.856 36.399 1.00 59.34 120 PRO A O 1
ATOM 968 N N . SER A 1 121 ? -8.707 6.967 34.990 1.00 56.06 121 SER A N 1
ATOM 969 C CA . SER A 1 121 ? -8.334 5.858 35.861 1.00 56.06 121 SER A CA 1
ATOM 970 C C . SER A 1 121 ? -7.717 6.426 37.144 1.00 56.06 121 SER A C 1
ATOM 972 O O . SER A 1 121 ? -6.603 6.946 37.102 1.00 56.06 121 SER A O 1
ATOM 974 N N . LEU A 1 122 ? -8.447 6.368 38.260 1.00 49.00 122 LEU A N 1
ATOM 975 C CA . LEU A 1 122 ? -7.936 6.704 39.591 1.00 49.00 122 LEU A CA 1
ATOM 976 C C . LEU A 1 122 ? -6.716 5.814 39.894 1.00 49.00 122 LEU A C 1
ATOM 978 O O . LEU A 1 122 ? -6.864 4.598 40.025 1.00 49.00 122 LEU A O 1
ATOM 982 N N . THR A 1 123 ? -5.529 6.426 39.939 1.00 42.00 123 THR A N 1
ATOM 983 C CA . THR A 1 123 ? -4.270 5.851 40.450 1.00 42.00 123 THR A CA 1
ATOM 984 C C . THR A 1 123 ? -4.213 5.900 41.962 1.00 42.00 123 THR A C 1
ATOM 986 O O . THR A 1 123 ? -4.555 6.978 42.502 1.00 42.00 123 THR A O 1
#

Foldseek 3Di:
DDDDDDDDDDDDDDDDDDDDDDDDDDDDDDDDDDPDDPPPDPPDPPPDDPVVVVVVVVVVVVVVVVVVVVVVVVVVVVVCVVCVVVPPPDDPDDADDDDFDQDPPPGTDDDDPVCVVPDDRDD

pLDDT: mean 70.35, std 15.13, range [37.31, 93.06]

Organism: Heterobasidion irregulare (strain TC 32-1) (NCBI:txid747525)

Radius of gyration: 40.06 Å; chains: 1; bounding box: 69×58×99 Å

Secondary structure (DSSP, 8-state):
--------------PPP-PPPPPPP-PPPPPPPP-----------TTS-HHHHHHHHHHHHHHHHHHHHHHHHHHHHHHHHHHHTTSSPPPSSPPPPPPPEEETTTEEEPPPHHHHHH-----

Sequence (123 aa):
MSSNESIYLSSEDTLVERPYEETPSIEPSIPSTPKMSIVEERSVPWDTDKEQAAREAEEGFSKYLEGLDKDERRQDEMIRRLTEDFNRPSPSRSPSPLPLIRTEGTGIIFPDRETYLTTPSLT